Protein AF-A0A7K2T886-F1 (afdb_monomer_lite)

Radius of gyration: 11.05 Å; chains: 1; bounding box: 22×26×28 Å

Secondary structure (DSSP, 8-state):
---GGGS-HHHHTTSB-TTSSPBP-TTTEEE---EEETTEEE--EEEHHHHHHHHT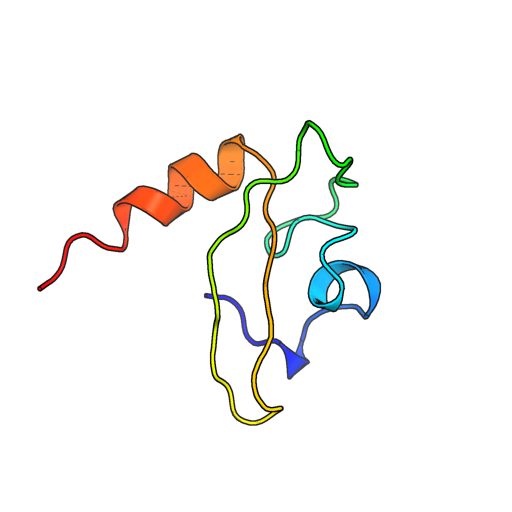T----

Foldseek 3Di:
DDDPVPDDPCQQQAQAAVPDGHGDDPVQWDWPDWDQDPVGIGIGTHGPVVCVVCVVVPPDD

Sequence (61 aa):
MPDPAGLTEDQRRGAVCVWGTARLTGESAVDLGEQTSAVGRWYPRACRPHAAAHGHQDGAQ

pLDDT: mean 86.69, std 14.88, range [33.16, 96.94]

Structure (mmCIF, N/CA/C/O backbone):
data_AF-A0A7K2T886-F1
#
_entry.id   AF-A0A7K2T886-F1
#
loop_
_atom_site.group_PDB
_atom_site.id
_atom_site.type_symbol
_atom_site.label_atom_id
_atom_site.label_alt_id
_atom_site.label_comp_id
_atom_site.label_asym_id
_atom_site.label_entity_id
_atom_site.label_seq_id
_atom_site.pdbx_PDB_ins_code
_atom_site.Cartn_x
_atom_site.Cartn_y
_atom_site.Cartn_z
_atom_site.occupancy
_atom_site.B_iso_or_equiv
_atom_site.auth_seq_id
_atom_site.auth_comp_id
_atom_site.auth_asym_id
_atom_site.auth_atom_id
_atom_site.pdbx_PDB_model_num
ATOM 1 N N . MET A 1 1 ? 8.299 -3.751 -4.999 1.00 86.62 1 MET A N 1
ATOM 2 C CA . MET A 1 1 ? 6.925 -3.933 -4.470 1.00 86.62 1 MET A CA 1
ATOM 3 C C . MET A 1 1 ? 6.882 -5.203 -3.618 1.00 86.62 1 MET A C 1
ATOM 5 O O . MET A 1 1 ? 7.523 -6.160 -4.041 1.00 86.62 1 MET A O 1
ATOM 9 N N . PRO A 1 2 ? 6.225 -5.232 -2.440 1.00 88.00 2 PRO A N 1
ATOM 10 C CA . PRO A 1 2 ? 6.110 -6.450 -1.634 1.00 88.00 2 PRO A CA 1
ATOM 11 C C . PRO A 1 2 ? 5.117 -7.438 -2.263 1.00 88.00 2 PRO A C 1
ATOM 13 O O . PRO A 1 2 ? 4.245 -7.037 -3.037 1.00 88.00 2 PRO A O 1
ATOM 16 N N . ASP A 1 3 ? 5.260 -8.722 -1.933 1.00 88.56 3 ASP A N 1
ATOM 17 C CA . ASP A 1 3 ? 4.372 -9.775 -2.429 1.00 88.56 3 ASP A CA 1
ATOM 18 C C . ASP A 1 3 ? 2.979 -9.663 -1.775 1.00 88.56 3 ASP A C 1
ATOM 20 O O . ASP A 1 3 ? 2.871 -9.803 -0.551 1.00 88.56 3 ASP A O 1
ATOM 24 N N . PRO A 1 4 ? 1.900 -9.439 -2.551 1.00 88.38 4 PRO A N 1
ATOM 25 C CA . PRO A 1 4 ? 0.546 -9.325 -2.015 1.00 88.38 4 PRO A CA 1
ATOM 26 C C . PRO A 1 4 ? 0.030 -10.593 -1.326 1.00 88.38 4 PRO A C 1
ATOM 28 O O . PRO A 1 4 ? -0.872 -10.486 -0.491 1.00 88.38 4 PRO A O 1
ATOM 31 N N . ALA A 1 5 ? 0.589 -11.774 -1.616 1.00 89.00 5 ALA A N 1
ATOM 32 C CA . ALA A 1 5 ? 0.225 -13.010 -0.920 1.00 89.00 5 ALA A CA 1
ATOM 33 C C . ALA A 1 5 ? 0.628 -12.988 0.568 1.00 89.00 5 ALA A C 1
ATOM 35 O O . ALA A 1 5 ? -0.029 -13.624 1.389 1.00 89.00 5 ALA A O 1
ATOM 36 N N . GLY A 1 6 ? 1.668 -12.225 0.922 1.00 90.38 6 GLY A N 1
ATOM 37 C CA . GLY A 1 6 ? 2.140 -12.052 2.299 1.00 90.38 6 GLY A CA 1
ATOM 38 C C . GLY A 1 6 ? 1.519 -10.864 3.039 1.00 90.38 6 GLY A C 1
ATOM 39 O O . GLY A 1 6 ? 1.831 -10.644 4.208 1.00 90.38 6 GLY A O 1
ATOM 40 N N . LEU A 1 7 ? 0.663 -10.081 2.377 1.00 92.50 7 LEU A N 1
ATOM 41 C CA . LEU A 1 7 ? 0.045 -8.900 2.969 1.00 92.50 7 LEU A CA 1
ATOM 42 C C . LEU A 1 7 ? -1.256 -9.238 3.687 1.00 92.50 7 LEU A C 1
ATOM 44 O O . LEU A 1 7 ? -2.060 -10.066 3.249 1.00 92.50 7 LEU A O 1
ATOM 48 N N . THR A 1 8 ? -1.504 -8.499 4.761 1.00 93.94 8 THR A N 1
ATOM 49 C CA . THR A 1 8 ? -2.815 -8.486 5.411 1.00 93.94 8 THR A CA 1
ATOM 50 C C . THR A 1 8 ? -3.871 -7.867 4.490 1.00 93.94 8 THR A C 1
ATOM 52 O O . THR A 1 8 ? -3.558 -7.047 3.623 1.00 93.94 8 THR A O 1
ATOM 55 N N . GLU A 1 9 ? -5.144 -8.208 4.703 1.00 92.12 9 GLU A N 1
ATOM 56 C CA . GLU A 1 9 ? -6.269 -7.596 3.977 1.00 92.12 9 GLU A CA 1
ATOM 57 C C . GLU A 1 9 ? -6.238 -6.059 4.072 1.00 92.12 9 GLU A C 1
ATOM 59 O O . GLU A 1 9 ? -6.451 -5.365 3.080 1.00 92.12 9 GLU A O 1
ATOM 64 N N . ASP A 1 10 ? -5.877 -5.528 5.244 1.00 94.69 10 ASP A N 1
ATOM 65 C CA . ASP A 1 10 ? -5.764 -4.092 5.515 1.00 94.69 10 ASP A CA 1
ATOM 66 C C . ASP A 1 10 ? -4.670 -3.399 4.697 1.00 94.69 10 ASP A C 1
ATOM 68 O O . ASP A 1 10 ? -4.852 -2.261 4.254 1.00 94.69 10 ASP A O 1
ATOM 72 N N . GLN A 1 11 ? -3.556 -4.084 4.453 1.00 94.62 11 GLN A N 1
ATOM 73 C CA . GLN A 1 11 ? -2.501 -3.593 3.569 1.00 94.62 11 GLN A CA 1
ATOM 74 C C . GLN A 1 11 ? -2.923 -3.689 2.100 1.00 94.62 11 GLN A C 1
ATOM 76 O O . GLN A 1 11 ? -2.748 -2.726 1.356 1.00 94.62 11 GLN A O 1
ATOM 81 N N . ARG A 1 12 ? -3.547 -4.803 1.686 1.00 91.69 12 ARG A N 1
ATOM 82 C CA . ARG A 1 12 ? -4.027 -4.989 0.303 1.00 91.69 12 ARG A CA 1
ATOM 83 C C . ARG A 1 12 ? -5.082 -3.962 -0.102 1.00 91.69 12 ARG A C 1
ATOM 85 O O . ARG A 1 12 ? -5.040 -3.467 -1.222 1.00 91.69 12 ARG A O 1
ATOM 92 N N . ARG A 1 13 ? -6.002 -3.612 0.804 1.00 91.56 13 ARG A N 1
ATOM 93 C CA . ARG A 1 13 ? -7.029 -2.576 0.579 1.00 91.56 13 ARG A CA 1
ATOM 94 C C . ARG A 1 13 ? -6.507 -1.140 0.730 1.00 91.56 13 ARG A C 1
ATOM 96 O O . ARG A 1 13 ? -7.278 -0.199 0.566 1.00 91.56 13 ARG A O 1
ATOM 103 N N . GLY A 1 14 ? -5.237 -0.958 1.107 1.00 92.56 14 GLY A N 1
ATOM 104 C CA . GLY A 1 14 ? -4.616 0.358 1.275 1.00 92.56 14 GLY A CA 1
ATOM 105 C C . GLY A 1 14 ? -5.059 1.131 2.523 1.00 92.56 14 GLY A C 1
ATOM 106 O O . GLY A 1 14 ? -4.989 2.359 2.537 1.00 92.56 14 GLY A O 1
ATOM 107 N N . ALA A 1 15 ? -5.524 0.443 3.570 1.00 95.19 15 ALA A N 1
ATOM 108 C CA . ALA A 1 15 ? -5.820 1.050 4.872 1.00 95.19 15 ALA A CA 1
ATOM 109 C C . ALA A 1 15 ? -4.609 1.066 5.813 1.00 95.19 15 ALA A C 1
ATOM 111 O O . ALA A 1 15 ? -4.588 1.809 6.795 1.00 95.19 15 ALA A O 1
ATOM 112 N N . VAL A 1 16 ? -3.599 0.252 5.516 1.00 96.94 16 VAL A N 1
ATOM 113 C CA . VAL A 1 16 ? -2.309 0.210 6.203 1.00 96.94 16 VAL A CA 1
ATOM 114 C C . VAL A 1 16 ? -1.206 0.294 5.155 1.00 96.94 16 VAL A C 1
ATOM 116 O O . VAL A 1 16 ? -1.361 -0.201 4.041 1.00 96.94 16 VAL A O 1
ATOM 119 N N . CYS A 1 17 ? -0.096 0.943 5.508 1.00 96.06 17 CYS A N 1
ATOM 120 C CA . CYS A 1 17 ? 1.081 1.041 4.654 1.00 96.06 17 CYS A CA 1
ATOM 121 C C . CYS A 1 17 ? 1.512 -0.341 4.156 1.00 96.06 17 CYS A C 1
ATOM 123 O O . CYS A 1 17 ? 1.760 -1.238 4.957 1.00 96.06 17 CYS A O 1
ATOM 125 N N . VAL A 1 18 ? 1.691 -0.484 2.846 1.00 95.69 18 VAL A N 1
ATOM 126 C CA . VAL A 1 18 ? 2.107 -1.752 2.233 1.00 95.69 18 VAL A CA 1
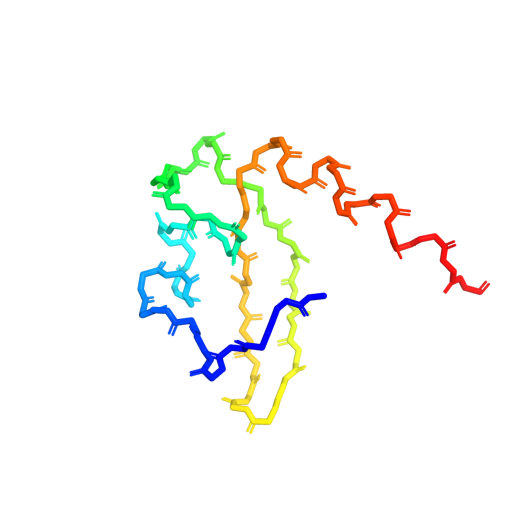ATOM 127 C C . VAL A 1 18 ? 3.460 -2.273 2.761 1.00 95.69 18 VAL A C 1
ATOM 129 O O . VAL A 1 18 ? 3.714 -3.472 2.734 1.00 95.69 18 VAL A O 1
ATOM 132 N N . TRP A 1 19 ? 4.308 -1.386 3.298 1.00 95.00 19 TRP A N 1
ATOM 133 C CA . TRP A 1 19 ? 5.627 -1.708 3.865 1.00 95.00 19 TRP A CA 1
ATOM 134 C C . TRP A 1 19 ? 5.704 -1.648 5.394 1.00 95.00 19 TRP A C 1
ATOM 136 O O . TRP A 1 19 ? 6.778 -1.795 5.967 1.00 95.00 19 TRP A O 1
ATOM 146 N N . GLY A 1 20 ? 4.594 -1.404 6.088 1.00 93.56 20 GLY A N 1
ATOM 147 C CA . GLY A 1 20 ? 4.622 -1.291 7.544 1.00 93.56 20 GLY A CA 1
ATOM 148 C C . GLY A 1 20 ? 3.260 -1.497 8.181 1.00 93.56 20 GLY A C 1
ATOM 149 O O . GLY A 1 20 ? 2.355 -2.069 7.588 1.00 93.56 20 GLY A O 1
ATOM 150 N N . THR A 1 21 ? 3.115 -1.012 9.409 1.00 94.31 21 THR A N 1
ATOM 151 C CA . THR A 1 21 ? 1.884 -1.152 10.206 1.00 94.31 21 THR A CA 1
ATOM 152 C C . THR A 1 21 ? 1.153 0.175 10.416 1.00 94.31 21 THR A C 1
ATOM 154 O O . THR A 1 21 ? 0.114 0.222 11.072 1.00 94.31 21 THR A O 1
ATOM 157 N N . ALA A 1 22 ? 1.670 1.267 9.842 1.00 95.25 22 ALA A N 1
ATOM 158 C CA . ALA A 1 22 ? 1.056 2.584 9.936 1.00 95.25 22 ALA A CA 1
ATOM 159 C C . ALA A 1 22 ? -0.320 2.589 9.255 1.00 95.25 22 ALA A C 1
ATOM 161 O O . ALA A 1 22 ? -0.423 2.297 8.061 1.00 95.25 22 ALA A O 1
ATOM 162 N N . ARG A 1 23 ? -1.362 2.954 10.011 1.00 95.69 23 ARG A N 1
ATOM 163 C CA . ARG A 1 23 ? -2.700 3.187 9.458 1.00 95.69 23 ARG A CA 1
ATOM 164 C C . ARG A 1 23 ? -2.677 4.397 8.537 1.00 95.69 23 ARG A C 1
ATOM 166 O O . ARG A 1 23 ? -2.103 5.430 8.874 1.00 95.69 23 ARG A O 1
ATOM 173 N N . LEU A 1 24 ? -3.319 4.249 7.389 1.00 95.06 24 LEU A N 1
ATOM 174 C CA . LEU A 1 24 ? -3.428 5.277 6.375 1.00 95.06 24 LEU A CA 1
ATOM 175 C C . LEU A 1 24 ? -4.800 5.940 6.448 1.00 95.06 24 LEU A C 1
ATOM 177 O O . LEU A 1 24 ? -5.832 5.289 6.613 1.00 95.06 24 LEU A O 1
ATOM 181 N N . THR A 1 25 ? -4.793 7.254 6.293 1.00 92.56 25 THR A N 1
ATOM 182 C CA . THR A 1 25 ? -5.986 8.080 6.092 1.00 92.56 25 THR A CA 1
ATOM 183 C C . THR A 1 25 ? -5.984 8.615 4.665 1.00 92.56 25 THR A C 1
ATOM 185 O O . THR A 1 25 ? -4.9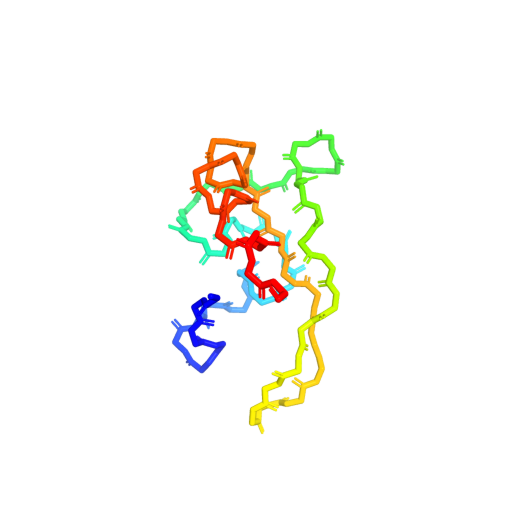47 8.592 4.001 1.00 92.56 25 THR A O 1
ATOM 188 N N . GLY A 1 26 ? -7.116 9.145 4.191 1.00 88.38 26 GLY A N 1
ATOM 189 C CA . GLY A 1 26 ? -7.191 9.755 2.857 1.00 88.38 26 GLY A CA 1
ATOM 190 C C . GLY A 1 26 ? -6.156 10.865 2.614 1.00 88.38 26 GLY A C 1
ATOM 191 O O . GLY A 1 26 ? -5.743 11.069 1.483 1.00 88.38 26 GLY A O 1
ATOM 192 N N . GLU A 1 27 ? -5.688 11.537 3.669 1.00 89.44 27 GLU A N 1
ATOM 193 C CA . GLU A 1 27 ? -4.715 12.639 3.587 1.00 89.44 27 GLU A CA 1
ATOM 194 C C . GLU A 1 27 ? -3.244 12.185 3.641 1.00 89.44 27 GLU A C 1
ATOM 196 O O . GLU A 1 27 ? -2.332 12.881 3.177 1.00 89.44 27 GLU A O 1
ATOM 201 N N . SER A 1 28 ? -2.988 11.036 4.273 1.00 87.31 28 SER A N 1
ATOM 202 C CA . SER A 1 28 ? -1.634 10.529 4.543 1.00 87.31 28 SER A CA 1
ATOM 203 C C . SER A 1 28 ? -1.217 9.392 3.616 1.00 87.31 28 SER A C 1
ATOM 205 O O . SER A 1 28 ? -0.017 9.125 3.491 1.00 87.31 28 SER A O 1
ATOM 207 N N . ALA A 1 29 ? -2.186 8.739 2.975 1.00 94.06 29 ALA A N 1
ATOM 208 C CA . ALA A 1 29 ? -1.946 7.680 2.018 1.00 94.06 29 ALA A CA 1
ATOM 209 C C . ALA A 1 29 ? -1.334 8.242 0.732 1.00 94.06 29 ALA A C 1
ATOM 211 O O . ALA A 1 29 ? -1.904 9.121 0.091 1.00 94.06 29 ALA A O 1
ATOM 212 N N . VAL A 1 30 ? -0.188 7.697 0.343 1.00 95.25 30 VAL A N 1
ATOM 213 C CA . VAL A 1 30 ? 0.393 7.883 -0.983 1.00 95.25 30 VAL A CA 1
ATOM 214 C C . VAL A 1 30 ? -0.033 6.702 -1.835 1.00 95.25 30 VAL A C 1
ATOM 216 O O . VAL A 1 30 ? 0.211 5.552 -1.461 1.00 95.25 30 VAL A O 1
ATOM 219 N N . ASP A 1 31 ? -0.694 6.993 -2.948 1.00 93.50 31 ASP A N 1
ATOM 220 C CA . ASP A 1 31 ? -1.029 5.993 -3.953 1.00 93.50 31 ASP A CA 1
ATOM 221 C C . ASP A 1 31 ? 0.233 5.640 -4.748 1.00 93.50 31 ASP A C 1
ATOM 223 O O . ASP A 1 31 ? 0.947 6.534 -5.205 1.00 93.50 31 ASP A O 1
ATOM 227 N N . LEU A 1 32 ? 0.542 4.347 -4.847 1.00 91.75 32 LEU A N 1
ATOM 228 C CA . LEU A 1 32 ? 1.716 3.851 -5.572 1.00 91.75 32 LEU A CA 1
ATOM 229 C C . LEU A 1 32 ? 1.378 3.455 -7.012 1.00 91.75 32 LEU A C 1
ATOM 231 O O . LEU A 1 32 ? 2.225 2.906 -7.710 1.00 91.75 32 LEU A O 1
ATOM 235 N N . GLY A 1 33 ? 0.148 3.721 -7.448 1.00 91.88 33 GLY A N 1
ATOM 236 C CA . GLY A 1 33 ? -0.355 3.309 -8.738 1.00 91.88 33 GLY A CA 1
ATOM 237 C C . GLY A 1 33 ? -0.840 1.866 -8.749 1.00 91.88 33 GLY A C 1
ATOM 238 O O . GLY A 1 33 ? -0.941 1.166 -7.740 1.00 91.88 33 GLY A O 1
ATOM 239 N N . GLU A 1 34 ? -1.198 1.438 -9.947 1.00 91.62 34 GLU A N 1
ATOM 240 C CA . GLU A 1 34 ? -1.711 0.109 -10.202 1.00 91.62 34 GLU A CA 1
ATOM 241 C C . GLU A 1 34 ? -0.584 -0.916 -10.299 1.00 91.62 34 GLU A C 1
ATOM 243 O O . GLU A 1 34 ? 0.290 -0.825 -11.158 1.00 91.62 34 GLU A O 1
ATOM 248 N N . GLN A 1 35 ? -0.674 -1.968 -9.494 1.00 90.19 35 GLN A N 1
ATOM 249 C CA . GLN A 1 35 ? 0.234 -3.100 -9.550 1.00 90.19 35 GLN A CA 1
ATOM 250 C C . GLN A 1 35 ? -0.490 -4.339 -10.068 1.00 90.19 35 GLN A C 1
ATOM 252 O O . GLN A 1 35 ? -1.641 -4.612 -9.727 1.00 90.19 35 GLN A O 1
ATOM 257 N N . THR A 1 36 ? 0.213 -5.138 -10.866 1.00 89.19 36 THR A N 1
ATOM 258 C CA . THR A 1 36 ? -0.272 -6.443 -11.332 1.00 89.19 36 THR A CA 1
ATOM 259 C C . THR A 1 36 ? 0.575 -7.544 -10.707 1.00 89.19 36 THR A C 1
ATOM 261 O O . THR A 1 36 ? 1.796 -7.432 -10.632 1.00 89.19 36 THR A O 1
ATOM 264 N N . SER A 1 37 ? -0.071 -8.599 -10.220 1.00 84.69 37 SER A N 1
ATOM 265 C CA . SER A 1 37 ? 0.577 -9.737 -9.565 1.00 84.69 37 SER A CA 1
ATOM 266 C C . SER A 1 37 ? -0.147 -11.045 -9.892 1.00 84.69 37 SER A C 1
ATOM 268 O O . SER A 1 37 ? -1.187 -11.035 -10.551 1.00 84.69 37 SER A O 1
ATOM 270 N N . ALA A 1 38 ? 0.362 -12.168 -9.379 1.00 82.69 38 ALA A N 1
ATOM 271 C CA . ALA A 1 38 ? -0.288 -13.472 -9.514 1.00 82.69 38 ALA A CA 1
ATOM 272 C C . ALA A 1 38 ? -1.705 -13.519 -8.907 1.00 82.69 38 ALA A C 1
ATOM 274 O O . ALA A 1 38 ? -2.529 -14.312 -9.350 1.00 82.69 38 ALA A O 1
ATOM 275 N N . VAL A 1 39 ? -2.011 -12.651 -7.934 1.00 79.88 39 VAL A N 1
ATOM 276 C CA . VAL A 1 39 ? -3.355 -12.533 -7.335 1.00 79.88 39 VAL A CA 1
ATOM 277 C C . VAL A 1 39 ? -4.239 -11.505 -8.051 1.00 79.88 39 VAL A C 1
ATOM 279 O O . VAL A 1 39 ? -5.327 -11.181 -7.583 1.00 79.88 39 VAL A O 1
ATOM 282 N N . GLY A 1 40 ? -3.780 -10.991 -9.193 1.00 87.81 40 GLY A N 1
ATOM 283 C CA . GLY A 1 40 ? -4.474 -9.996 -9.993 1.00 87.81 40 GLY A CA 1
ATOM 284 C C . GLY A 1 40 ? -3.968 -8.574 -9.772 1.00 87.81 40 GLY A C 1
ATOM 285 O O . GLY A 1 40 ? -2.850 -8.328 -9.298 1.00 87.81 40 GLY A O 1
ATOM 286 N N . ARG A 1 41 ? -4.807 -7.634 -10.201 1.00 90.12 41 ARG A N 1
ATOM 287 C CA . ARG A 1 41 ? -4.563 -6.195 -10.168 1.00 90.12 41 ARG A CA 1
ATOM 288 C C . ARG A 1 41 ? -4.968 -5.615 -8.819 1.00 90.12 41 ARG A C 1
ATOM 290 O O . ARG A 1 41 ? -6.027 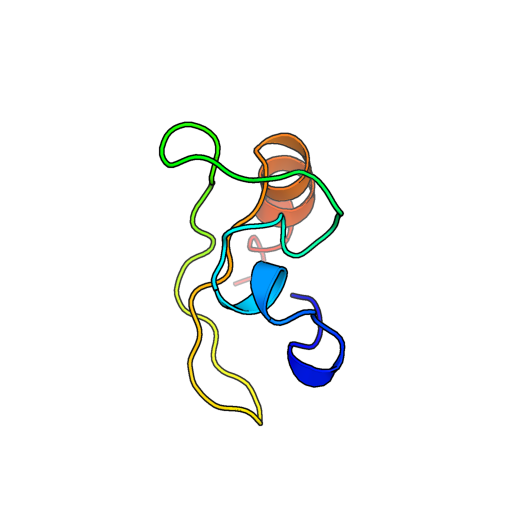-5.949 -8.296 1.00 90.12 41 ARG A O 1
ATOM 297 N N . TRP A 1 42 ? -4.136 -4.739 -8.276 1.00 89.56 42 TRP A N 1
ATOM 298 C CA . TRP A 1 42 ? -4.348 -4.113 -6.977 1.00 89.56 42 TRP A CA 1
ATOM 299 C C . TRP A 1 42 ? -3.683 -2.735 -6.921 1.00 89.56 42 TRP A C 1
ATOM 301 O O . TRP A 1 42 ? -2.810 -2.429 -7.727 1.00 89.56 42 TRP A O 1
ATOM 311 N N . TYR A 1 43 ? -4.118 -1.900 -5.978 1.00 91.25 43 TYR A N 1
ATOM 312 C CA . TYR A 1 43 ? -3.719 -0.491 -5.875 1.00 91.25 43 TYR A CA 1
ATOM 313 C C . TYR A 1 43 ? -3.093 -0.232 -4.496 1.00 91.25 43 TYR A C 1
ATOM 315 O O . TYR A 1 43 ? -3.794 0.191 -3.569 1.00 91.25 43 TYR A O 1
ATOM 323 N N . PRO A 1 44 ? -1.807 -0.583 -4.296 1.00 93.12 44 PRO A N 1
ATOM 324 C CA . PRO A 1 44 ? -1.161 -0.433 -3.003 1.00 93.12 44 PRO A CA 1
ATOM 325 C C . PRO A 1 44 ? -0.997 1.029 -2.603 1.00 93.12 44 PRO A C 1
ATOM 327 O O . PRO A 1 44 ? -0.723 1.913 -3.414 1.00 93.12 44 PRO A O 1
ATOM 330 N N . ARG A 1 45 ? -1.096 1.261 -1.293 1.00 96.06 45 ARG A N 1
ATOM 331 C CA . ARG A 1 45 ? -0.865 2.569 -0.682 1.00 96.06 45 ARG A CA 1
ATOM 332 C C . ARG A 1 45 ? 0.227 2.489 0.371 1.00 96.06 45 ARG A C 1
ATOM 334 O O . ARG A 1 45 ? 0.354 1.495 1.090 1.00 96.06 45 ARG A O 1
ATOM 341 N N . ALA A 1 46 ? 0.999 3.558 0.499 1.00 96.00 46 ALA A N 1
ATOM 342 C CA . ALA A 1 46 ? 2.068 3.672 1.483 1.00 96.00 46 ALA A CA 1
ATOM 343 C C . ALA A 1 46 ? 1.962 4.957 2.300 1.00 96.00 46 ALA A C 1
ATOM 345 O O . ALA A 1 46 ? 1.320 5.925 1.903 1.00 96.00 46 ALA A O 1
ATOM 346 N N . CYS A 1 47 ? 2.618 4.979 3.458 1.00 95.81 47 CYS A N 1
ATOM 347 C CA . CYS A 1 47 ? 2.850 6.232 4.163 1.00 95.81 47 CYS A CA 1
ATOM 348 C C . CYS A 1 47 ? 3.974 7.019 3.475 1.00 95.81 47 CYS A C 1
ATOM 350 O O . CYS A 1 47 ? 4.864 6.435 2.852 1.00 95.81 47 CYS A O 1
ATOM 352 N N . ARG A 1 48 ? 3.966 8.347 3.634 1.00 93.56 48 ARG A N 1
ATOM 353 C CA . ARG A 1 48 ? 4.940 9.253 2.998 1.00 93.56 48 ARG A CA 1
ATOM 354 C C . ARG A 1 48 ? 6.414 8.841 3.182 1.00 93.56 48 ARG A C 1
ATOM 356 O O . ARG A 1 48 ? 7.129 8.882 2.188 1.00 93.56 48 ARG A O 1
ATOM 363 N N . PRO A 1 49 ? 6.883 8.398 4.370 1.00 93.69 49 PRO A N 1
ATOM 364 C CA . PRO A 1 49 ? 8.275 7.973 4.538 1.00 93.69 49 PRO A CA 1
ATOM 365 C C . PRO A 1 49 ? 8.658 6.775 3.663 1.00 93.69 49 PRO A C 1
ATOM 367 O O . PRO A 1 49 ? 9.685 6.811 2.993 1.00 93.69 49 PRO A O 1
ATOM 370 N N . HIS A 1 50 ? 7.824 5.731 3.627 1.00 94.75 50 HIS A N 1
ATOM 371 C CA . HIS A 1 50 ? 8.100 4.561 2.792 1.00 94.75 50 HIS A CA 1
ATOM 372 C C . HIS A 1 50 ? 7.920 4.868 1.307 1.00 94.75 50 HIS A C 1
ATOM 374 O O . HIS A 1 50 ? 8.717 4.412 0.497 1.00 94.75 50 HIS A O 1
ATOM 380 N N . ALA A 1 51 ? 6.918 5.674 0.947 1.00 93.00 51 ALA A N 1
ATOM 381 C CA . ALA A 1 51 ? 6.753 6.122 -0.430 1.00 93.00 51 ALA A CA 1
ATOM 382 C C . ALA A 1 51 ? 7.977 6.911 -0.918 1.00 93.00 51 ALA A C 1
ATOM 384 O O . ALA A 1 51 ? 8.430 6.687 -2.030 1.00 93.00 51 ALA A O 1
ATOM 385 N N . ALA A 1 52 ? 8.567 7.768 -0.079 1.00 91.19 52 ALA A N 1
ATOM 386 C CA . ALA A 1 52 ? 9.813 8.455 -0.408 1.00 91.19 52 ALA A CA 1
ATOM 387 C C . ALA A 1 52 ? 10.995 7.479 -0.523 1.00 91.19 52 ALA A C 1
ATOM 389 O O . ALA A 1 52 ? 11.748 7.541 -1.487 1.00 91.19 52 ALA A O 1
ATOM 390 N N . ALA A 1 53 ? 11.135 6.540 0.419 1.00 90.88 53 ALA A N 1
ATOM 391 C CA . ALA A 1 53 ? 12.231 5.570 0.410 1.00 90.88 53 ALA A CA 1
ATOM 392 C C . ALA A 1 53 ? 12.200 4.639 -0.818 1.00 90.88 53 ALA A C 1
ATOM 394 O O . ALA A 1 53 ? 13.251 4.298 -1.357 1.00 90.88 53 ALA A O 1
ATOM 395 N N . HIS A 1 54 ? 11.005 4.250 -1.271 1.00 85.50 54 HIS A N 1
ATOM 396 C CA . HIS A 1 54 ? 10.815 3.317 -2.383 1.00 85.50 54 HIS A CA 1
ATOM 397 C C . HIS A 1 54 ? 10.539 3.995 -3.730 1.00 85.50 54 HIS A C 1
ATOM 399 O O . HIS A 1 54 ? 10.821 3.395 -4.759 1.00 85.50 54 HIS A O 1
ATOM 405 N N . GLY A 1 55 ? 10.063 5.242 -3.754 1.00 69.56 55 GLY A N 1
ATOM 406 C CA . GLY A 1 55 ? 9.813 6.000 -4.988 1.00 69.56 55 GLY A CA 1
ATOM 407 C C . GLY A 1 55 ? 11.087 6.372 -5.754 1.00 69.56 55 GLY A C 1
ATOM 408 O O . GLY A 1 55 ? 11.035 6.664 -6.942 1.00 69.56 55 GLY A O 1
ATOM 409 N N . HIS A 1 56 ? 12.256 6.294 -5.110 1.00 56.16 56 HIS A N 1
ATOM 410 C CA . HIS A 1 56 ? 13.547 6.374 -5.799 1.00 56.16 56 HIS A CA 1
ATOM 411 C C . HIS A 1 56 ? 13.889 5.113 -6.615 1.00 56.16 56 HIS A C 1
ATOM 413 O O . HIS A 1 56 ? 14.857 5.135 -7.371 1.00 56.16 56 HIS A O 1
ATOM 419 N N . GLN A 1 57 ? 13.132 4.016 -6.479 1.00 54.44 57 GLN A N 1
ATOM 420 C CA . GLN A 1 57 ? 13.412 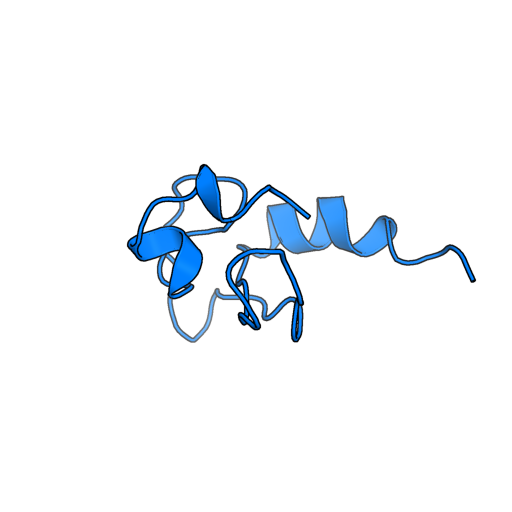2.752 -7.169 1.00 54.44 57 GLN A CA 1
ATOM 421 C C . GLN A 1 57 ? 12.741 2.633 -8.550 1.00 54.44 57 GLN A C 1
ATOM 423 O O . GLN A 1 57 ? 13.049 1.686 -9.267 1.00 54.44 57 GLN A O 1
ATOM 428 N N 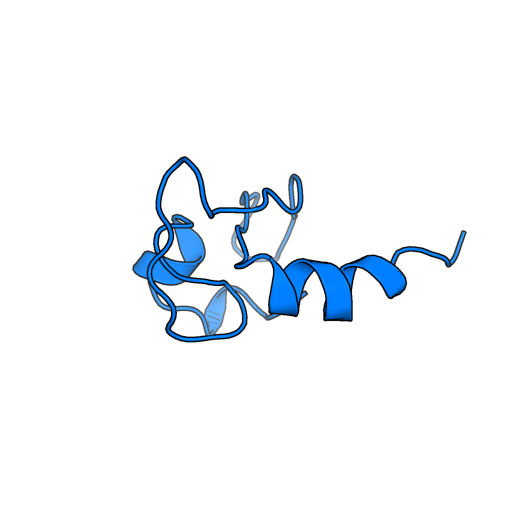. ASP A 1 58 ? 11.925 3.609 -8.968 1.00 42.59 58 ASP A N 1
ATOM 429 C CA . ASP A 1 58 ? 11.291 3.658 -10.301 1.00 42.59 58 ASP A CA 1
ATOM 430 C C . ASP A 1 58 ? 12.063 4.546 -11.301 1.00 42.59 58 ASP A C 1
ATOM 432 O O . ASP A 1 58 ? 11.515 5.095 -12.256 1.00 42.59 58 ASP A O 1
ATOM 436 N N . GLY A 1 59 ? 13.372 4.694 -11.079 1.00 38.91 59 GLY A N 1
ATOM 437 C CA . GLY A 1 59 ? 14.325 5.310 -12.000 1.00 38.91 59 GLY A CA 1
ATOM 438 C C . GLY A 1 59 ? 15.210 4.274 -12.691 1.00 38.91 59 GLY A C 1
ATOM 439 O O . GLY A 1 59 ? 16.427 4.338 -12.560 1.00 38.91 59 GLY A O 1
ATOM 440 N N . ALA A 1 60 ? 14.624 3.306 -13.393 1.00 33.16 60 ALA A N 1
ATOM 441 C CA . ALA A 1 60 ? 15.347 2.472 -14.352 1.00 33.16 60 ALA A CA 1
ATOM 442 C C . ALA A 1 60 ? 14.416 2.147 -15.524 1.00 33.16 60 ALA A C 1
ATOM 444 O O . ALA A 1 60 ? 13.687 1.157 -15.516 1.00 33.16 60 ALA A O 1
ATOM 445 N N . GLN A 1 61 ? 14.431 3.058 -16.490 1.00 40.94 61 GLN A N 1
ATOM 446 C CA . GLN A 1 61 ? 14.054 2.807 -17.875 1.00 40.94 61 GLN A CA 1
ATOM 447 C C . GLN A 1 61 ? 15.321 2.506 -18.671 1.00 40.94 61 GLN A C 1
ATOM 449 O O . GLN A 1 61 ? 16.373 3.086 -18.311 1.00 40.94 61 GLN A O 1
#